Protein AF-A0A1F6QVV3-F1 (afdb_monomer)

Sequence (86 aa):
MNRPMIVFLNLLLIIIGFFIIYSTPWNALAIILGMFLISASIISFAVLIY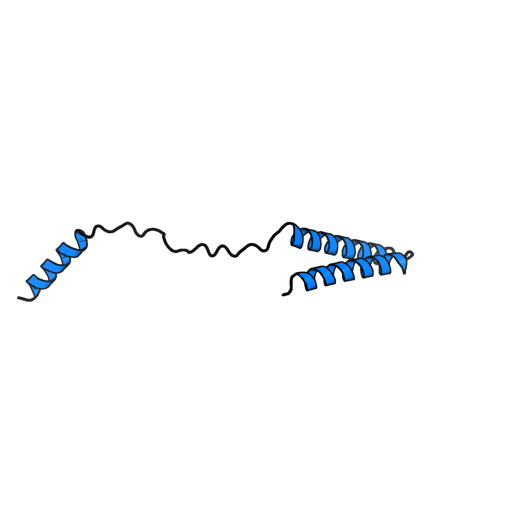FPPAQPRYVKLNVIESPKIPKKIAKKTRKRSKKRRR

Structure (mmCIF, N/CA/C/O backbone):
data_AF-A0A1F6QVV3-F1
#
_entry.id   AF-A0A1F6QVV3-F1
#
loop_
_atom_site.group_PDB
_atom_site.id
_atom_site.type_symbol
_atom_site.label_atom_id
_atom_site.label_alt_id
_atom_site.label_comp_id
_atom_site.label_asym_id
_atom_site.label_entity_id
_atom_site.label_seq_id
_atom_site.pdbx_PDB_ins_code
_atom_site.Cartn_x
_atom_site.Cartn_y
_atom_site.Cartn_z
_atom_site.occupancy
_atom_site.B_iso_or_equiv
_atom_site.auth_seq_id
_atom_site.auth_comp_id
_atom_site.auth_asym_id
_atom_site.auth_atom_id
_atom_site.pdbx_PDB_model_num
ATOM 1 N N . MET A 1 1 ? -10.863 13.229 11.676 1.00 59.12 1 MET A N 1
ATOM 2 C CA . MET A 1 1 ? -10.383 12.874 10.323 1.00 59.12 1 MET A CA 1
ATOM 3 C C . MET A 1 1 ? -11.376 11.927 9.685 1.00 59.12 1 MET A C 1
ATOM 5 O O . MET A 1 1 ? -11.719 10.918 10.294 1.00 59.12 1 MET A O 1
ATOM 9 N N . ASN A 1 2 ? -11.873 12.263 8.500 1.00 78.25 2 ASN A N 1
ATOM 10 C CA . ASN A 1 2 ? -12.830 11.434 7.783 1.00 78.25 2 ASN A CA 1
ATOM 11 C C . ASN A 1 2 ? -12.126 10.110 7.434 1.00 78.25 2 ASN A C 1
ATOM 13 O O . ASN A 1 2 ? -11.231 10.113 6.594 1.00 78.25 2 ASN A O 1
ATOM 17 N N . ARG A 1 3 ? -12.511 8.984 8.062 1.00 72.31 3 ARG A N 1
ATOM 18 C CA . ARG A 1 3 ? -12.034 7.630 7.696 1.00 72.31 3 ARG A CA 1
ATOM 19 C C . ARG A 1 3 ? -11.938 7.401 6.172 1.00 72.31 3 ARG A C 1
ATOM 21 O O . ARG A 1 3 ? -10.927 6.841 5.756 1.00 72.31 3 ARG A O 1
ATOM 28 N N . PRO A 1 4 ? -12.879 7.882 5.323 1.00 83.00 4 PRO A N 1
ATOM 29 C CA . PRO A 1 4 ? -12.741 7.747 3.869 1.00 83.00 4 PRO A CA 1
ATOM 30 C C . PRO A 1 4 ? -11.550 8.505 3.256 1.00 83.00 4 PRO A C 1
ATOM 32 O O . PRO A 1 4 ? -11.000 8.034 2.268 1.00 83.00 4 PRO A O 1
ATOM 35 N N . MET A 1 5 ? -11.096 9.626 3.833 1.00 88.94 5 MET A N 1
ATOM 36 C CA . MET A 1 5 ? -9.917 10.348 3.321 1.00 88.94 5 MET A CA 1
ATOM 37 C C . MET A 1 5 ? -8.628 9.537 3.508 1.00 88.94 5 MET A C 1
ATOM 39 O O . MET A 1 5 ? -7.760 9.571 2.644 1.00 88.94 5 MET A O 1
ATOM 43 N N . ILE A 1 6 ? -8.520 8.764 4.597 1.00 86.44 6 ILE A N 1
ATOM 44 C CA . ILE A 1 6 ? -7.379 7.865 4.831 1.00 86.44 6 ILE A CA 1
ATOM 45 C C . ILE A 1 6 ? -7.402 6.713 3.820 1.00 86.44 6 ILE A C 1
ATOM 47 O O . ILE A 1 6 ? -6.369 6.387 3.242 1.00 86.44 6 ILE A O 1
ATOM 51 N N . VAL A 1 7 ? -8.573 6.122 3.559 1.00 88.81 7 VAL A N 1
ATOM 52 C CA . VAL A 1 7 ? -8.721 5.059 2.547 1.00 88.81 7 VAL A CA 1
ATOM 53 C C . VAL A 1 7 ? -8.322 5.560 1.159 1.00 88.81 7 VAL A C 1
ATOM 55 O O . VAL A 1 7 ? -7.527 4.913 0.483 1.00 88.81 7 VAL A O 1
ATOM 58 N N . PHE A 1 8 ? -8.821 6.734 0.762 1.00 92.06 8 PHE A N 1
ATOM 59 C CA . PHE A 1 8 ? -8.493 7.343 -0.526 1.00 92.06 8 PHE A CA 1
ATOM 60 C C . PHE A 1 8 ? -6.989 7.605 -0.672 1.00 92.06 8 PHE A C 1
ATOM 62 O O . PHE A 1 8 ? -6.405 7.294 -1.707 1.00 92.06 8 PHE A O 1
ATOM 69 N N . LEU A 1 9 ? -6.344 8.111 0.385 1.00 93.38 9 LEU A N 1
ATOM 70 C CA . LEU A 1 9 ? -4.903 8.345 0.387 1.00 93.38 9 LEU A CA 1
ATOM 71 C C . LEU A 1 9 ? -4.103 7.044 0.214 1.00 93.38 9 LEU A C 1
ATOM 73 O O . LEU A 1 9 ? -3.165 7.015 -0.576 1.00 93.38 9 LEU A O 1
ATOM 77 N N . ASN A 1 10 ? -4.486 5.962 0.902 1.00 91.50 10 ASN A N 1
ATOM 78 C CA . ASN A 1 10 ? -3.823 4.662 0.735 1.00 91.50 10 ASN A CA 1
ATOM 79 C C . ASN A 1 10 ? -4.003 4.113 -0.688 1.00 91.50 10 ASN A C 1
ATOM 81 O O . ASN A 1 10 ? -3.056 3.580 -1.261 1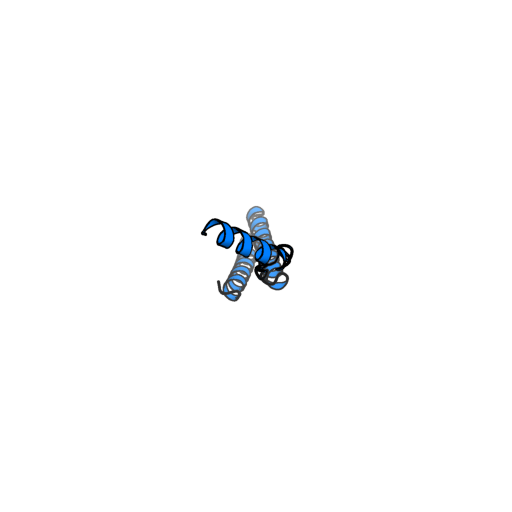.00 91.50 10 ASN A O 1
ATOM 85 N N . LEU A 1 11 ? -5.185 4.283 -1.289 1.00 93.81 11 LEU A N 1
ATOM 86 C CA . LEU A 1 11 ? -5.425 3.873 -2.673 1.00 93.81 11 LEU A CA 1
ATOM 87 C C . LEU A 1 11 ? -4.545 4.658 -3.658 1.00 93.81 11 LEU A C 1
ATOM 89 O O . LEU A 1 11 ? -3.952 4.069 -4.560 1.00 93.81 11 LEU A O 1
ATOM 93 N N . LEU A 1 12 ? -4.417 5.971 -3.453 1.00 95.69 12 LEU A N 1
ATOM 94 C CA . LEU A 1 12 ? -3.551 6.819 -4.269 1.00 95.69 12 LEU A CA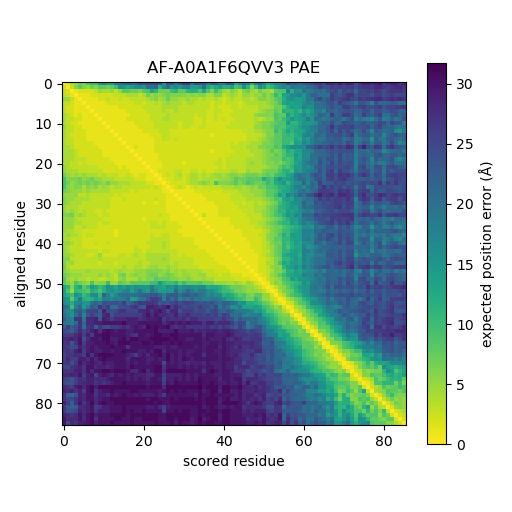 1
ATOM 95 C C . LEU A 1 12 ? -2.080 6.384 -4.173 1.00 95.69 12 LEU A C 1
ATOM 97 O O . LEU A 1 12 ? -1.402 6.291 -5.196 1.00 95.69 12 LEU A O 1
ATOM 101 N N . LEU A 1 13 ? -1.600 6.062 -2.968 1.00 94.88 13 LEU A N 1
ATOM 102 C CA . LEU A 1 13 ? -0.235 5.569 -2.755 1.00 94.88 13 LEU A CA 1
ATOM 103 C C . LEU A 1 13 ? 0.023 4.241 -3.478 1.00 94.88 13 LEU A C 1
ATOM 105 O O . LEU A 1 13 ? 1.089 4.071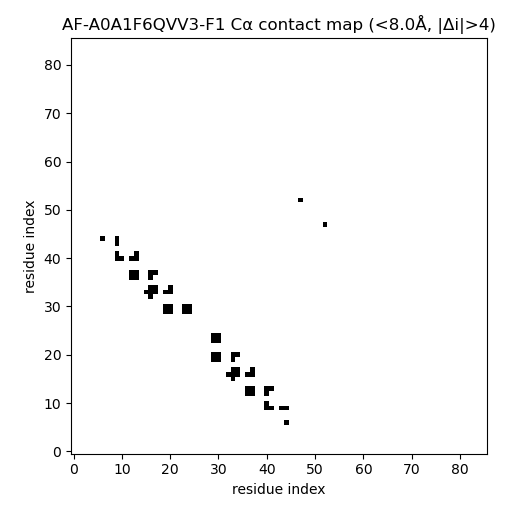 -4.067 1.00 94.88 13 LEU A O 1
ATOM 109 N N . ILE A 1 14 ? -0.953 3.331 -3.503 1.00 95.81 14 ILE A N 1
ATOM 110 C CA . ILE A 1 14 ? -0.839 2.067 -4.245 1.00 95.81 14 ILE A CA 1
ATOM 111 C C . ILE A 1 14 ? -0.664 2.341 -5.744 1.00 95.81 14 ILE A C 1
ATOM 113 O O . ILE A 1 14 ? 0.254 1.799 -6.358 1.00 95.81 14 ILE A O 1
ATOM 117 N N . ILE A 1 15 ? -1.492 3.216 -6.324 1.00 96.88 15 ILE A N 1
ATOM 118 C CA . ILE A 1 15 ? -1.419 3.566 -7.753 1.00 96.88 15 ILE A CA 1
ATOM 119 C C . ILE A 1 15 ? -0.057 4.184 -8.095 1.00 96.88 15 ILE A C 1
ATOM 121 O O . ILE A 1 15 ? 0.558 3.800 -9.089 1.00 96.88 15 ILE A O 1
ATOM 125 N N . ILE A 1 16 ? 0.446 5.094 -7.255 1.00 96.12 16 ILE A N 1
ATOM 126 C CA . ILE A 1 16 ? 1.770 5.710 -7.438 1.00 96.12 16 ILE A CA 1
ATOM 127 C C . ILE A 1 16 ? 2.878 4.653 -7.360 1.00 96.12 16 ILE A C 1
ATOM 129 O O . ILE A 1 16 ? 3.774 4.647 -8.203 1.00 96.12 16 ILE A O 1
ATOM 133 N N . GLY A 1 17 ? 2.810 3.733 -6.394 1.00 94.38 17 GLY A N 1
ATOM 134 C CA . GLY A 1 17 ? 3.774 2.639 -6.272 1.00 94.38 17 GLY A CA 1
ATOM 135 C C . GLY A 1 17 ? 3.824 1.767 -7.530 1.00 94.38 17 GLY A C 1
ATOM 136 O O . GLY A 1 17 ? 4.910 1.498 -8.044 1.00 94.38 17 GLY A O 1
ATOM 137 N N . PHE A 1 18 ? 2.661 1.401 -8.083 1.00 95.88 18 PHE A N 1
ATOM 138 C CA . PHE A 1 18 ? 2.582 0.670 -9.353 1.00 95.88 18 PHE A CA 1
ATOM 139 C C . PHE A 1 18 ? 3.147 1.481 -10.522 1.00 95.88 18 PHE A C 1
ATOM 141 O O . PHE A 1 18 ? 3.895 0.940 -11.338 1.00 95.88 18 PHE A O 1
ATOM 148 N N . PHE A 1 19 ? 2.839 2.777 -10.584 1.00 96.62 19 PHE A N 1
ATOM 149 C CA . PHE A 1 19 ? 3.345 3.664 -11.627 1.00 96.62 19 PHE A CA 1
ATOM 150 C C . PHE A 1 19 ? 4.877 3.758 -11.616 1.00 96.62 19 PHE A C 1
ATOM 152 O O . PHE A 1 19 ? 5.491 3.705 -12.681 1.00 96.62 19 PHE A O 1
ATOM 159 N N . ILE A 1 20 ? 5.507 3.837 -10.439 1.00 94.62 20 ILE A N 1
ATOM 160 C CA . ILE A 1 20 ? 6.974 3.867 -10.299 1.00 94.62 20 ILE A CA 1
ATOM 161 C C . ILE A 1 20 ? 7.597 2.571 -10.831 1.00 94.62 20 ILE A C 1
ATOM 163 O O . ILE A 1 20 ? 8.521 2.630 -11.646 1.00 94.62 20 ILE A O 1
ATOM 167 N N . ILE A 1 21 ? 7.069 1.413 -10.414 1.00 96.69 21 ILE A N 1
ATOM 168 C CA . ILE A 1 21 ? 7.564 0.092 -10.841 1.00 96.69 21 ILE A CA 1
ATOM 169 C C . ILE A 1 21 ? 7.465 -0.049 -12.363 1.00 96.69 21 ILE A C 1
ATOM 171 O O . ILE A 1 21 ? 8.415 -0.493 -13.005 1.00 96.69 21 ILE A O 1
ATOM 175 N N . TYR A 1 22 ? 6.334 0.357 -12.943 1.00 96.94 22 TYR A N 1
ATOM 176 C CA . TYR A 1 22 ? 6.093 0.228 -14.378 1.00 96.94 22 TYR A CA 1
ATOM 177 C C . TYR A 1 22 ? 6.894 1.234 -15.216 1.00 96.94 22 TYR A C 1
ATOM 179 O O . TYR A 1 22 ? 7.337 0.907 -16.313 1.00 96.94 22 TYR A O 1
ATOM 187 N N . SER A 1 23 ? 7.105 2.451 -14.705 1.00 96.00 23 SER A N 1
ATOM 188 C CA . SER A 1 23 ? 7.799 3.519 -15.440 1.00 96.00 23 SER A CA 1
ATOM 189 C C . SER A 1 23 ? 9.321 3.407 -15.378 1.00 96.00 23 SER A C 1
ATOM 191 O O . SER A 1 23 ? 10.006 3.945 -16.243 1.00 96.00 23 SER A O 1
ATOM 193 N N . THR A 1 24 ? 9.867 2.740 -14.356 1.00 94.81 24 THR A N 1
ATOM 194 C CA . THR A 1 24 ? 11.323 2.634 -14.144 1.00 94.81 24 THR A CA 1
ATOM 195 C C . THR A 1 24 ? 11.806 1.192 -13.917 1.00 94.81 24 THR A C 1
ATOM 197 O O . THR A 1 24 ? 12.540 0.931 -12.962 1.00 94.81 24 THR A O 1
ATOM 200 N N . PRO A 1 25 ? 11.464 0.233 -14.801 1.00 90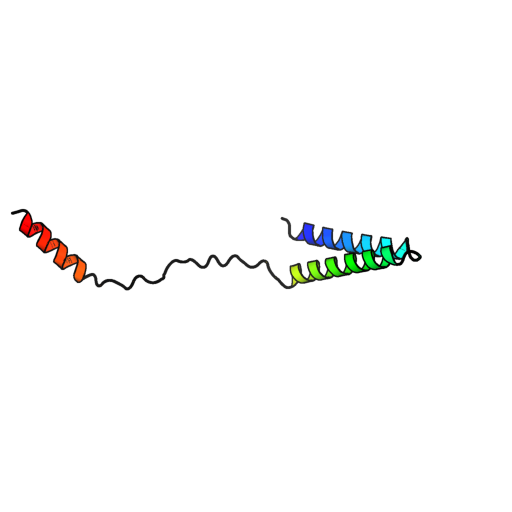.62 25 PRO A N 1
ATOM 201 C CA . PRO A 1 25 ? 11.760 -1.189 -14.599 1.00 90.62 25 PRO A CA 1
ATOM 202 C C . PRO A 1 25 ? 13.263 -1.518 -14.618 1.00 90.62 25 PRO A C 1
ATOM 204 O O . PRO A 1 25 ? 13.680 -2.571 -14.146 1.00 90.62 25 PRO A O 1
ATOM 207 N N . TRP A 1 26 ? 14.100 -0.625 -15.148 1.00 94.06 26 TRP A N 1
ATOM 208 C CA . TRP A 1 26 ? 15.558 -0.775 -15.138 1.00 94.06 26 TRP A CA 1
ATOM 209 C C . TRP A 1 26 ? 16.208 -0.334 -13.817 1.00 94.06 26 TRP A C 1
ATOM 211 O O . TRP A 1 26 ? 17.390 -0.599 -13.605 1.00 94.06 26 TRP A O 1
ATOM 221 N N . ASN A 1 27 ? 15.476 0.343 -12.924 1.00 95.94 27 ASN A N 1
ATOM 222 C CA . ASN A 1 27 ? 16.007 0.825 -11.652 1.00 95.94 27 ASN A CA 1
ATOM 223 C C . ASN A 1 27 ? 15.510 -0.044 -10.488 1.00 95.94 27 ASN A C 1
ATOM 225 O O . ASN A 1 27 ? 14.431 0.177 -9.937 1.00 95.94 27 ASN A O 1
ATOM 229 N N . ALA A 1 28 ? 16.343 -0.998 -10.067 1.00 94.94 28 ALA A N 1
ATOM 230 C CA . ALA A 1 28 ? 16.030 -1.902 -8.961 1.00 94.94 28 ALA A CA 1
ATOM 231 C C . ALA A 1 28 ? 15.670 -1.164 -7.657 1.00 94.94 28 ALA A C 1
ATOM 233 O O . ALA A 1 28 ? 14.769 -1.595 -6.940 1.00 94.94 28 ALA A O 1
ATOM 234 N N . LEU A 1 29 ? 16.314 -0.026 -7.365 1.00 96.25 29 LEU A N 1
ATOM 235 C CA . LEU A 1 29 ? 16.017 0.764 -6.167 1.00 96.25 29 LEU A CA 1
ATOM 236 C C . LEU A 1 29 ? 14.605 1.362 -6.226 1.00 96.25 29 LEU A C 1
ATOM 238 O O . LEU A 1 29 ? 13.879 1.330 -5.233 1.00 96.25 29 LEU A O 1
ATOM 242 N N . ALA A 1 30 ? 14.201 1.865 -7.395 1.00 92.81 30 ALA A N 1
ATOM 243 C CA . ALA A 1 30 ? 12.859 2.403 -7.606 1.00 92.81 30 ALA A CA 1
ATOM 244 C C . ALA A 1 30 ? 11.787 1.309 -7.490 1.00 92.81 30 ALA A C 1
ATOM 246 O O . ALA A 1 30 ? 10.739 1.541 -6.887 1.00 92.81 30 ALA A O 1
ATOM 247 N N . ILE A 1 31 ? 12.073 0.100 -7.985 1.00 95.81 31 ILE A N 1
ATOM 248 C CA . ILE A 1 31 ? 11.175 -1.054 -7.844 1.00 95.81 31 ILE A CA 1
ATOM 249 C C . ILE A 1 31 ? 10.996 -1.432 -6.371 1.00 95.81 31 ILE A C 1
ATOM 251 O O . ILE A 1 31 ? 9.862 -1.584 -5.917 1.00 95.81 31 ILE A O 1
ATOM 255 N N . ILE A 1 32 ? 12.092 -1.550 -5.613 1.00 96.12 32 ILE A N 1
ATOM 256 C CA . ILE A 1 32 ? 12.042 -1.873 -4.178 1.00 96.12 32 ILE A CA 1
ATOM 257 C C . ILE A 1 32 ? 11.233 -0.814 -3.425 1.00 96.12 32 ILE A C 1
ATOM 259 O O . ILE A 1 32 ? 10.358 -1.159 -2.629 1.00 96.12 32 ILE A O 1
ATOM 263 N N . LEU A 1 33 ? 11.478 0.469 -3.711 1.00 94.81 33 LEU A N 1
ATOM 264 C CA . LEU A 1 33 ? 10.741 1.570 -3.099 1.00 94.81 33 LEU A CA 1
ATOM 265 C C . LEU A 1 33 ? 9.245 1.507 -3.438 1.00 94.81 33 LEU A C 1
ATOM 267 O O . LEU A 1 33 ? 8.413 1.657 -2.546 1.00 94.81 33 LEU A O 1
ATOM 271 N N . GLY A 1 34 ? 8.897 1.234 -4.698 1.00 94.44 34 GLY A N 1
ATOM 272 C CA . GLY A 1 34 ? 7.511 1.072 -5.135 1.00 94.44 34 GLY A CA 1
ATOM 273 C C . GLY A 1 34 ? 6.813 -0.104 -4.449 1.00 94.44 34 GLY A C 1
ATOM 274 O O . GLY A 1 34 ? 5.703 0.053 -3.939 1.00 94.44 34 GLY A O 1
ATOM 275 N N . MET A 1 35 ? 7.479 -1.260 -4.352 1.00 95.44 35 MET A N 1
ATOM 276 C CA . MET A 1 35 ? 6.947 -2.435 -3.650 1.00 95.44 35 MET A CA 1
ATOM 277 C C . MET A 1 35 ? 6.739 -2.162 -2.157 1.00 95.44 35 MET A C 1
ATOM 279 O O . MET A 1 35 ? 5.715 -2.558 -1.597 1.00 95.44 35 MET A O 1
ATOM 283 N N . PHE A 1 36 ? 7.678 -1.459 -1.517 1.00 96.12 36 PHE A N 1
ATOM 284 C CA . PHE A 1 36 ? 7.561 -1.049 -0.118 1.00 96.12 36 PHE A CA 1
ATOM 285 C C . PHE A 1 36 ? 6.386 -0.086 0.102 1.00 96.12 36 PHE A C 1
ATOM 287 O O . PHE A 1 36 ? 5.634 -0.225 1.065 1.00 96.12 36 PHE A O 1
ATOM 294 N N . LEU A 1 37 ? 6.179 0.860 -0.818 1.00 95.50 37 LEU A N 1
ATOM 295 C CA . LEU A 1 37 ? 5.054 1.793 -0.762 1.00 95.50 37 LEU A CA 1
ATOM 296 C C . LEU A 1 37 ? 3.706 1.059 -0.834 1.00 95.50 37 LEU A C 1
ATOM 298 O O . LEU A 1 37 ? 2.786 1.346 -0.061 1.00 95.50 37 LEU A O 1
ATOM 302 N N . ILE A 1 38 ? 3.601 0.087 -1.747 1.00 96.75 38 ILE A N 1
ATOM 303 C CA . ILE A 1 38 ? 2.398 -0.733 -1.929 1.00 96.75 38 ILE A CA 1
ATOM 304 C C . ILE A 1 38 ? 2.141 -1.578 -0.678 1.00 96.75 38 ILE A C 1
ATOM 306 O O . ILE A 1 38 ? 1.022 -1.577 -0.163 1.00 96.75 38 ILE A O 1
ATOM 310 N N . SER A 1 39 ? 3.160 -2.264 -0.152 1.00 97.00 39 SER A N 1
ATOM 311 C CA . SER A 1 39 ? 2.996 -3.139 1.014 1.00 97.00 39 SER A CA 1
ATOM 312 C C . SER A 1 39 ? 2.591 -2.360 2.270 1.00 97.00 39 SER A C 1
ATOM 314 O O . SER A 1 39 ? 1.639 -2.755 2.946 1.00 97.00 39 SER A O 1
ATOM 316 N N . ALA A 1 40 ? 3.218 -1.210 2.538 1.00 94.38 40 ALA A N 1
ATOM 317 C CA . ALA A 1 40 ? 2.847 -0.336 3.650 1.00 94.38 40 ALA A CA 1
ATOM 318 C C . ALA A 1 40 ? 1.391 0.155 3.541 1.00 94.38 40 ALA A C 1
ATOM 320 O O . ALA A 1 40 ? 0.655 0.157 4.532 1.00 94.38 40 ALA A O 1
ATOM 321 N N . SER A 1 41 ? 0.953 0.510 2.330 1.00 95.19 41 SER A N 1
ATOM 322 C CA . SER A 1 41 ? -0.416 0.975 2.071 1.00 95.19 41 SER A CA 1
ATOM 323 C C . SER A 1 41 ? -1.454 -0.134 2.277 1.00 95.19 41 SER A C 1
ATOM 325 O O . SER A 1 41 ? -2.512 0.107 2.862 1.00 95.19 41 SER A O 1
ATOM 327 N N . ILE A 1 42 ? -1.146 -1.368 1.863 1.00 94.25 42 ILE A N 1
ATOM 328 C CA . ILE A 1 42 ? -2.014 -2.535 2.089 1.00 94.25 42 ILE A CA 1
ATOM 329 C C . ILE A 1 42 ? -2.125 -2.846 3.584 1.00 94.25 42 ILE A C 1
ATOM 331 O O . ILE A 1 42 ? -3.231 -3.065 4.078 1.00 94.25 42 ILE A O 1
ATOM 335 N N . ILE A 1 43 ? -1.008 -2.830 4.318 1.00 94.75 43 ILE A N 1
ATOM 336 C CA . ILE A 1 43 ? -1.006 -3.058 5.772 1.00 94.75 43 ILE A CA 1
ATOM 337 C C . ILE A 1 43 ? -1.852 -1.993 6.474 1.00 94.75 43 ILE A C 1
ATOM 339 O O . ILE A 1 43 ? -2.707 -2.323 7.291 1.00 94.75 43 ILE A O 1
ATOM 343 N N . SER A 1 44 ? -1.664 -0.723 6.121 1.00 91.25 44 SER A N 1
ATOM 344 C CA . SER A 1 44 ? -2.448 0.400 6.642 1.00 91.25 44 SER A CA 1
ATOM 345 C C . SER A 1 44 ? -3.952 0.231 6.375 1.00 91.25 44 SER A C 1
ATOM 347 O O . SER A 1 44 ? -4.772 0.379 7.286 1.00 91.25 44 SER A O 1
ATOM 349 N N . PHE A 1 45 ? -4.327 -0.166 5.156 1.00 89.81 45 PHE A N 1
ATOM 350 C CA . PHE A 1 45 ? -5.717 -0.452 4.800 1.00 89.81 45 PHE A CA 1
ATOM 351 C C . PHE A 1 45 ? -6.296 -1.627 5.599 1.00 89.81 45 PHE A C 1
ATOM 353 O O . PHE A 1 45 ? -7.403 -1.526 6.132 1.00 89.81 45 PHE A O 1
ATOM 360 N N . ALA A 1 46 ? -5.532 -2.712 5.750 1.00 89.88 46 A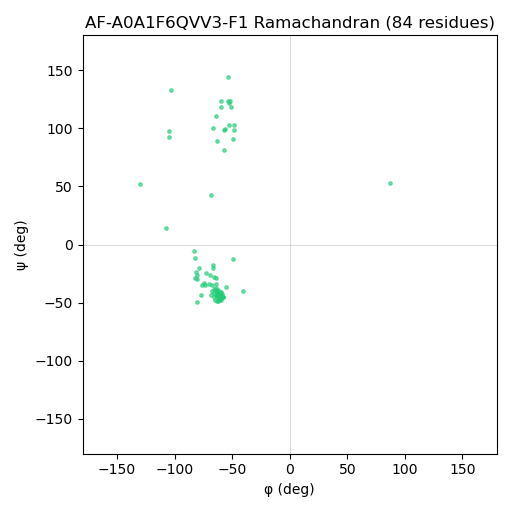LA A N 1
ATOM 361 C CA . ALA A 1 46 ? -5.918 -3.852 6.572 1.00 89.88 46 ALA A CA 1
ATOM 362 C C . ALA A 1 46 ? -6.129 -3.428 8.032 1.00 89.88 46 ALA A C 1
ATOM 364 O O . ALA A 1 46 ? -7.155 -3.760 8.624 1.00 89.88 46 ALA A O 1
ATOM 365 N N . VAL A 1 47 ? -5.222 -2.631 8.602 1.00 89.94 47 VAL A N 1
ATOM 366 C CA . VAL A 1 47 ? -5.360 -2.136 9.977 1.00 89.94 47 VAL A CA 1
ATOM 367 C C . VAL A 1 47 ? -6.648 -1.329 10.145 1.00 89.94 47 VAL A C 1
ATOM 369 O O . VAL A 1 47 ? -7.369 -1.527 11.118 1.00 89.94 47 VAL A O 1
ATOM 372 N N . LEU A 1 48 ? -6.986 -0.475 9.178 1.00 85.62 48 LEU A N 1
ATOM 373 C CA . LEU A 1 48 ? -8.203 0.336 9.224 1.00 85.62 48 LEU A CA 1
ATOM 374 C C . LEU A 1 48 ? -9.496 -0.505 9.199 1.00 85.62 48 LEU A C 1
ATOM 376 O O . LEU A 1 48 ? -10.496 -0.101 9.795 1.00 85.62 48 LEU A O 1
ATOM 380 N N . ILE A 1 49 ? -9.488 -1.642 8.495 1.00 84.75 49 ILE A N 1
ATOM 381 C CA . ILE A 1 49 ? -10.640 -2.552 8.396 1.00 84.75 49 ILE A CA 1
ATOM 382 C C . ILE A 1 49 ? -10.741 -3.448 9.631 1.00 84.75 49 ILE A C 1
ATOM 384 O O . ILE A 1 49 ? -11.819 -3.571 10.213 1.00 84.75 49 ILE A O 1
ATOM 388 N N . TYR A 1 50 ? -9.635 -4.085 10.021 1.00 86.44 50 TYR A N 1
ATOM 389 C CA . TYR A 1 50 ? -9.624 -5.116 11.061 1.00 86.44 50 TYR A CA 1
ATOM 390 C C . TYR A 1 50 ? -9.589 -4.547 12.480 1.00 86.44 50 TYR A C 1
ATOM 392 O O . TYR A 1 50 ? -10.118 -5.175 13.396 1.00 86.44 50 TYR A O 1
ATOM 400 N N . PHE A 1 51 ? -9.005 -3.365 12.677 1.00 75.12 51 PHE A N 1
ATOM 401 C CA . PHE A 1 51 ? -8.987 -2.690 13.969 1.00 75.12 51 PHE A CA 1
ATOM 402 C C . PHE A 1 51 ? -9.998 -1.540 13.930 1.00 75.12 51 PHE A C 1
ATOM 404 O O . PHE A 1 51 ? -9.649 -0.424 13.530 1.00 75.12 51 PHE A O 1
ATOM 411 N N . PRO A 1 52 ? -11.264 -1.758 14.351 1.00 68.94 52 PRO A N 1
ATOM 412 C CA . PRO A 1 52 ? -12.143 -0.632 14.631 1.00 68.94 52 PRO A CA 1
ATOM 413 C C . PRO A 1 52 ? -11.423 0.283 15.626 1.00 68.94 52 PRO A C 1
ATOM 415 O O . PRO A 1 52 ? -10.690 -0.227 16.482 1.00 68.94 52 PRO A O 1
ATOM 418 N N . PRO A 1 53 ? -11.589 1.619 15.524 1.00 65.44 53 PRO A N 1
ATOM 419 C CA . PRO A 1 53 ? -10.879 2.528 16.406 1.00 65.44 53 PRO A CA 1
ATOM 420 C C . PRO A 1 53 ? -11.154 2.066 17.817 1.00 65.44 53 PRO A C 1
ATOM 422 O O . PRO A 1 53 ? -12.327 1.928 18.180 1.00 65.44 53 PRO A O 1
ATOM 425 N N . ALA A 1 54 ? -10.075 1.761 18.545 1.00 66.25 54 ALA A N 1
ATOM 426 C CA . ALA A 1 54 ? -10.138 1.409 19.943 1.00 66.25 54 ALA A CA 1
ATOM 427 C C . ALA A 1 54 ? -11.005 2.486 20.570 1.00 66.25 54 ALA A C 1
ATOM 429 O O . ALA A 1 54 ? -10.582 3.640 20.674 1.00 66.25 54 ALA A O 1
ATOM 430 N N . GLN A 1 55 ? -12.268 2.148 20.856 1.00 62.47 55 GLN A N 1
ATOM 431 C CA . GLN A 1 55 ? -13.111 3.057 21.595 1.00 62.47 55 GLN A CA 1
ATOM 432 C C . GLN A 1 55 ? -12.270 3.334 22.825 1.00 62.47 55 GLN A C 1
ATOM 434 O O . GLN A 1 55 ? -11.835 2.356 23.450 1.00 62.47 55 GLN A O 1
ATOM 439 N N . PRO A 1 56 ? -11.942 4.599 23.131 1.00 58.69 56 PRO A N 1
ATOM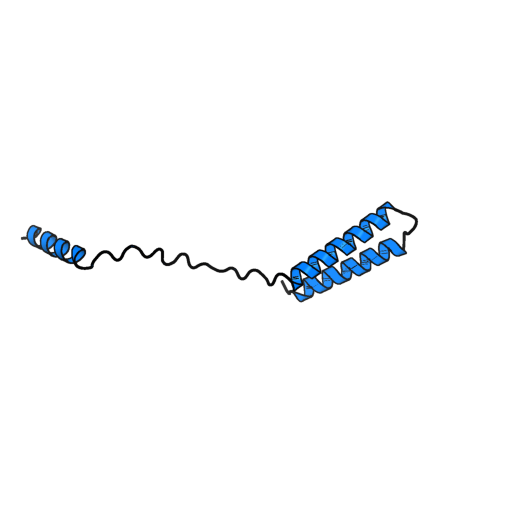 440 C CA . PRO A 1 56 ? -11.377 4.888 24.421 1.00 58.69 56 PRO A CA 1
ATOM 441 C C . PRO A 1 56 ? -12.432 4.365 25.385 1.00 58.69 56 PRO A C 1
ATOM 443 O O . PRO A 1 56 ? -13.471 4.989 25.598 1.00 58.69 56 PRO A O 1
ATOM 446 N N . ARG A 1 57 ? -12.226 3.147 25.905 1.00 60.94 57 ARG A N 1
ATOM 447 C CA . ARG A 1 57 ? -12.870 2.702 27.119 1.00 60.94 57 ARG A CA 1
ATOM 448 C C . ARG A 1 57 ? -12.280 3.680 28.103 1.00 60.94 57 ARG A C 1
ATOM 450 O O . ARG A 1 57 ? -11.210 3.451 28.657 1.00 60.94 57 ARG A O 1
ATOM 457 N N . TYR A 1 58 ? -12.960 4.812 28.251 1.00 54.50 58 TYR A N 1
ATOM 458 C CA . TYR A 1 58 ? -12.962 5.582 29.464 1.00 54.50 58 TYR A CA 1
ATOM 459 C C . TYR A 1 58 ? -13.445 4.578 30.501 1.00 54.50 58 TYR A C 1
ATOM 461 O O . TYR A 1 58 ? -14.637 4.460 30.786 1.00 54.50 58 TYR A O 1
ATOM 469 N N . VAL A 1 59 ? -12.518 3.745 30.975 1.00 55.88 59 VAL A N 1
ATOM 470 C CA . VAL A 1 59 ? -12.659 3.044 32.227 1.00 55.88 59 VAL A CA 1
ATOM 471 C C . VAL A 1 59 ? -12.876 4.198 33.176 1.00 55.88 59 VAL A C 1
ATOM 473 O O . VAL A 1 59 ? -11.951 4.946 33.488 1.00 55.88 59 VAL A O 1
ATOM 476 N N . LYS A 1 60 ? -14.145 4.439 33.515 1.00 53.16 60 LYS A N 1
ATOM 477 C CA . LYS A 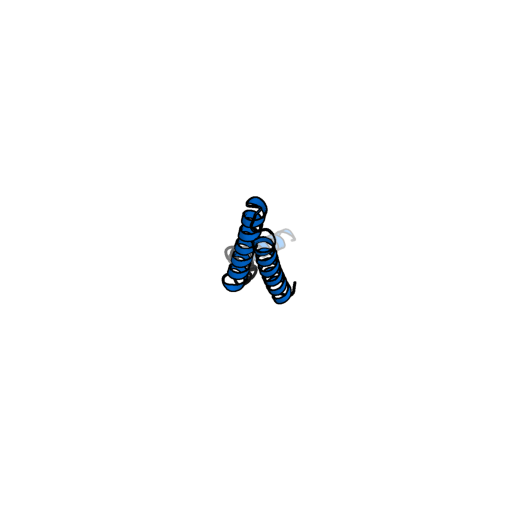1 6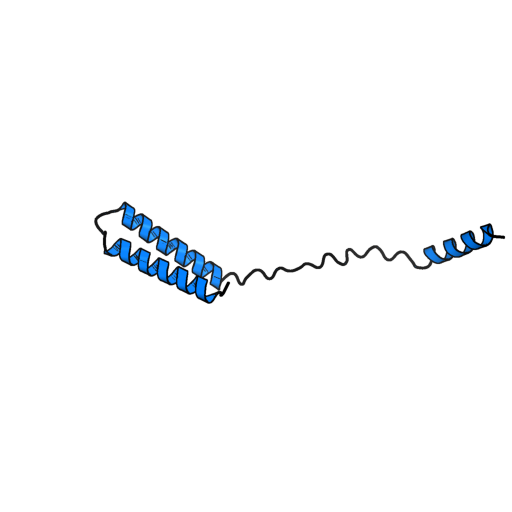0 ? -14.485 5.255 34.659 1.00 53.16 60 LYS A CA 1
ATOM 478 C C . LYS A 1 60 ? -13.698 4.617 35.790 1.00 53.16 60 LYS A C 1
ATOM 480 O O . LYS A 1 60 ? -14.097 3.583 36.310 1.00 53.16 60 LYS A O 1
ATOM 485 N N . LEU A 1 61 ? -12.595 5.248 36.165 1.00 58.88 61 LEU A N 1
ATOM 486 C CA . LEU A 1 61 ? -11.911 5.075 37.439 1.00 58.88 61 LEU A CA 1
ATOM 487 C C . LEU A 1 61 ? -12.805 5.651 38.556 1.00 58.88 61 LEU A C 1
ATOM 489 O O . LEU A 1 61 ? -12.359 6.353 39.449 1.00 58.88 61 LEU A O 1
ATOM 493 N N . ASN A 1 62 ? -14.107 5.381 38.485 1.00 59.47 62 ASN A N 1
ATOM 494 C CA . ASN A 1 62 ? -15.021 5.522 39.591 1.00 59.47 62 ASN A CA 1
ATOM 495 C C . ASN A 1 62 ? -15.255 4.105 40.079 1.00 59.47 62 ASN A C 1
ATOM 497 O O . ASN A 1 62 ? -15.605 3.234 39.289 1.00 59.47 62 ASN A O 1
ATOM 501 N N . VAL A 1 63 ? -15.167 3.923 41.390 1.00 53.34 63 VAL A N 1
ATOM 502 C CA . VAL A 1 63 ? -15.490 2.677 42.086 1.00 53.34 63 VAL A CA 1
ATOM 503 C C . VAL A 1 63 ? -14.320 1.681 42.166 1.00 53.34 63 VAL A C 1
ATOM 505 O O . VAL A 1 63 ? -14.476 0.485 41.967 1.00 53.34 63 VAL A O 1
ATOM 508 N N . ILE A 1 64 ? -13.164 2.145 42.660 1.00 52.09 64 ILE A N 1
ATOM 509 C CA . ILE A 1 64 ? -12.709 1.493 43.895 1.00 52.09 64 ILE A CA 1
ATOM 510 C C . ILE A 1 64 ? -13.758 1.918 44.913 1.00 52.09 64 ILE A C 1
ATOM 512 O O . ILE A 1 64 ? -13.816 3.079 45.323 1.00 52.09 64 ILE A O 1
ATOM 516 N N . GLU A 1 65 ? -14.689 1.008 45.176 1.00 55.69 65 GLU A N 1
ATOM 517 C CA . GLU A 1 65 ? -15.608 1.073 46.296 1.00 55.69 65 GLU A CA 1
ATOM 518 C C . GLU A 1 65 ? -14.758 1.367 47.531 1.00 55.69 65 GLU A C 1
ATOM 520 O O . GLU A 1 65 ? -14.095 0.497 48.091 1.00 55.69 65 GLU A O 1
ATOM 525 N N . SER A 1 66 ? -14.715 2.642 47.916 1.00 53.25 66 SER A N 1
ATOM 526 C CA . SER A 1 66 ? -14.283 3.029 49.244 1.00 53.25 66 SER A CA 1
ATOM 527 C C . SER A 1 66 ? -15.114 2.157 50.187 1.00 53.25 66 SER A C 1
ATOM 529 O O . SER A 1 66 ? -16.349 2.206 50.089 1.00 53.25 66 SER A O 1
ATOM 531 N N . PRO A 1 67 ? -14.488 1.283 51.001 1.00 56.59 67 PRO A N 1
ATOM 532 C CA . PRO A 1 67 ? -15.215 0.317 51.804 1.00 56.59 67 PRO A CA 1
ATOM 533 C C . PRO A 1 67 ? -16.262 1.089 52.583 1.00 56.59 67 PRO A C 1
ATOM 535 O O . PRO A 1 67 ? -15.937 2.070 53.249 1.00 56.59 67 PRO A O 1
ATOM 538 N N . LYS A 1 68 ? -17.529 0.699 52.415 1.00 55.88 68 LYS A N 1
ATOM 539 C CA . LYS A 1 68 ? -18.708 1.305 53.037 1.00 55.88 68 LYS A CA 1
ATOM 540 C C . LYS A 1 68 ? -18.443 1.446 54.539 1.00 55.88 68 LYS A C 1
ATOM 542 O O . LYS A 1 68 ? -18.717 0.532 55.313 1.00 55.88 68 LYS A O 1
ATOM 547 N N . ILE A 1 69 ? -17.897 2.589 54.957 1.00 58.09 69 ILE A N 1
ATOM 548 C CA . ILE A 1 69 ? -17.667 2.895 56.365 1.00 58.09 69 ILE A CA 1
ATOM 549 C C . ILE A 1 69 ? -19.055 2.851 57.001 1.00 58.09 69 ILE A C 1
ATOM 551 O O . ILE A 1 69 ? -19.949 3.596 56.575 1.00 58.09 69 ILE A O 1
ATOM 555 N N . PRO A 1 70 ? -19.303 1.957 57.972 1.00 56.78 70 PRO A N 1
ATOM 556 C CA . PRO A 1 70 ? -20.637 1.785 58.504 1.00 56.78 70 PRO A CA 1
ATOM 557 C C . PRO A 1 70 ? -21.103 3.118 59.092 1.00 56.78 70 PRO A C 1
ATOM 559 O O . PRO A 1 70 ? -20.481 3.667 60.004 1.00 56.78 70 PRO A O 1
ATOM 562 N N . LYS A 1 71 ? -22.253 3.620 58.609 1.00 55.47 71 LYS A N 1
ATOM 563 C CA . LYS A 1 71 ? -22.953 4.833 59.096 1.00 55.47 71 LYS A CA 1
ATOM 564 C C . LYS A 1 71 ? -23.134 4.874 60.629 1.00 55.47 71 LYS A C 1
ATOM 566 O O . LYS A 1 71 ? -23.476 5.917 61.186 1.00 55.47 71 LYS A O 1
ATOM 571 N N . LYS A 1 72 ? -22.903 3.754 61.325 1.00 54.28 72 LYS A N 1
ATOM 572 C CA . LYS A 1 72 ? -22.879 3.641 62.789 1.00 54.28 72 LYS A CA 1
ATOM 573 C C . LYS A 1 72 ? -21.678 4.354 63.442 1.00 54.28 72 LYS A C 1
ATOM 575 O O . LYS A 1 72 ? -21.827 4.811 64.573 1.00 54.28 72 LYS A O 1
ATOM 580 N N . ILE A 1 73 ? -20.542 4.526 62.755 1.00 54.69 73 ILE A N 1
ATOM 581 C CA . ILE A 1 73 ? -19.340 5.168 63.328 1.00 54.69 73 ILE A CA 1
ATOM 582 C C . ILE A 1 73 ? -19.494 6.701 63.370 1.00 54.69 73 ILE A C 1
ATOM 584 O O . ILE A 1 73 ? -19.267 7.318 64.411 1.00 54.69 73 ILE A O 1
ATOM 588 N N . ALA A 1 74 ? -20.011 7.320 62.302 1.00 54.78 74 ALA A N 1
ATOM 589 C CA . ALA A 1 74 ? -20.183 8.778 62.210 1.00 54.78 74 ALA A CA 1
ATOM 590 C C . ALA A 1 74 ? -21.220 9.371 63.196 1.00 54.78 74 ALA A C 1
ATOM 592 O O . ALA A 1 74 ? -21.191 10.563 63.506 1.00 54.78 74 ALA A O 1
ATOM 593 N N . LYS A 1 75 ? -22.150 8.562 63.730 1.00 53.09 75 LYS A N 1
ATOM 594 C CA . LYS A 1 75 ? -23.144 9.039 64.714 1.00 53.09 75 LYS A CA 1
ATOM 595 C C . LYS A 1 75 ? -22.600 9.127 66.145 1.00 53.09 75 LYS A C 1
ATOM 597 O O . LYS A 1 75 ? -23.098 9.953 66.914 1.00 53.09 75 LYS A O 1
ATOM 602 N N . LYS A 1 76 ? -21.585 8.335 66.521 1.00 53.66 76 LYS A N 1
ATOM 603 C CA . LYS A 1 76 ? -20.993 8.398 67.875 1.00 53.66 76 LYS A CA 1
ATOM 604 C C . LYS A 1 76 ? -20.105 9.637 68.060 1.00 53.66 76 LYS A C 1
ATOM 606 O O . LYS A 1 76 ? -20.131 10.239 69.133 1.00 53.66 76 LYS A O 1
ATOM 611 N N . THR A 1 77 ? -19.419 10.098 67.015 1.00 58.44 77 THR A N 1
ATOM 612 C CA . THR A 1 77 ? -18.601 11.327 67.054 1.00 58.44 77 THR A CA 1
ATOM 613 C C . THR A 1 77 ? -19.440 12.608 67.158 1.00 58.44 77 THR A C 1
ATOM 615 O O . THR A 1 77 ? -19.062 13.521 67.897 1.00 58.44 77 THR A O 1
ATOM 618 N N . ARG A 1 78 ? -20.641 12.663 66.553 1.00 48.81 78 ARG A N 1
ATOM 619 C CA . ARG A 1 78 ? -21.541 13.838 66.650 1.00 48.81 78 ARG A CA 1
ATOM 620 C C . ARG A 1 78 ? -22.084 14.087 68.067 1.00 48.81 78 ARG A C 1
ATOM 622 O O . ARG A 1 78 ? -22.358 15.233 68.420 1.00 48.81 78 ARG A O 1
ATOM 629 N N . LYS A 1 79 ? -22.215 13.050 68.905 1.00 50.84 79 LYS A N 1
ATOM 630 C CA . LYS A 1 79 ? -22.685 13.212 70.297 1.00 50.84 79 LYS A CA 1
ATOM 631 C C . LYS A 1 79 ? -21.589 13.688 71.256 1.00 50.84 79 LYS A C 1
ATOM 633 O O . LYS A 1 79 ? -21.899 14.411 72.199 1.00 50.84 79 LYS A O 1
ATOM 638 N N . ARG A 1 80 ? -20.317 13.351 71.010 1.00 47.12 80 ARG A N 1
ATOM 639 C CA . ARG A 1 80 ? -19.205 13.769 71.886 1.00 47.12 80 ARG A CA 1
ATOM 640 C C . ARG A 1 80 ? -18.830 15.243 71.692 1.00 47.12 80 ARG A C 1
ATOM 642 O O . ARG A 1 80 ? -18.564 15.928 72.671 1.00 47.12 80 ARG A O 1
ATOM 649 N N . SER A 1 81 ? -18.918 15.756 70.461 1.00 50.62 81 SER A N 1
ATOM 650 C CA . SER A 1 81 ? -18.681 17.180 70.161 1.00 50.62 81 SER A CA 1
ATOM 651 C C . SER A 1 81 ? -19.709 18.113 70.828 1.00 50.62 81 SER A C 1
ATOM 653 O O . SER A 1 81 ? -19.332 19.153 71.358 1.00 50.62 81 SER A O 1
ATOM 655 N N . LYS A 1 82 ? -20.990 17.716 70.916 1.00 51.31 82 LYS A N 1
ATOM 656 C CA . LYS A 1 82 ? -22.022 18.521 71.600 1.00 51.31 82 LYS A CA 1
ATOM 657 C C . LYS A 1 82 ? -21.912 18.531 73.129 1.00 51.31 82 LYS A C 1
ATOM 659 O O . LYS A 1 82 ? -22.369 19.490 73.736 1.00 51.31 82 LYS A O 1
ATOM 664 N N . LYS A 1 83 ? -21.310 17.512 73.755 1.00 46.78 83 LYS A N 1
ATOM 665 C CA . LYS A 1 83 ? -21.126 17.477 75.220 1.00 46.78 83 LYS A CA 1
ATOM 666 C C . LYS A 1 83 ? -19.956 18.349 75.697 1.00 46.78 83 LYS A C 1
ATOM 668 O O . LYS A 1 83 ? -19.952 18.741 76.847 1.00 46.78 83 LYS A O 1
ATOM 673 N N . ARG A 1 84 ? -19.002 18.686 74.818 1.00 36.44 84 ARG A N 1
ATOM 674 C CA . ARG A 1 84 ? -17.876 19.590 75.133 1.00 36.44 84 ARG A CA 1
ATOM 675 C C . ARG A 1 84 ? -18.236 21.082 75.018 1.00 36.44 84 ARG A C 1
ATOM 677 O O . ARG A 1 84 ? -17.403 21.923 75.311 1.00 36.44 84 ARG A O 1
ATOM 684 N N . ARG A 1 85 ? -19.443 21.412 74.543 1.00 40.03 85 ARG A N 1
ATOM 685 C CA . ARG A 1 85 ? -19.924 22.797 74.380 1.00 40.03 85 ARG A CA 1
ATOM 686 C C . ARG A 1 85 ? -20.992 23.186 75.417 1.00 40.03 85 ARG A C 1
ATOM 688 O O . ARG A 1 85 ? -21.697 24.166 75.203 1.00 40.03 85 ARG A O 1
ATOM 695 N N . ARG A 1 86 ? -21.143 22.391 76.478 1.00 46.94 86 ARG A N 1
ATOM 696 C CA . ARG A 1 86 ? -21.809 22.785 77.722 1.00 46.94 86 ARG A CA 1
ATOM 697 C C . ARG A 1 86 ? -20.751 22.887 78.801 1.00 46.94 86 ARG A C 1
ATOM 699 O O . ARG A 1 86 ? -19.865 22.004 78.781 1.00 46.94 86 ARG A O 1
#

Solvent-accessible surface area (backbone atoms only — not comparable to full-atom values): 5129 Å² total; per-residue (Å²): 130,64,69,66,59,56,53,51,50,33,53,51,42,34,53,51,16,52,48,43,31,70,75,36,73,87,38,68,68,50,33,52,52,15,54,50,43,30,51,53,30,50,51,53,52,48,47,62,68,76,47,65,77,76,69,80,74,74,70,67,89,66,72,81,71,70,74,81,73,59,76,73,58,68,57,59,58,60,58,56,61,60,60,73,75,106

Foldseek 3Di:
DPLVVLLVVLVVQLVVLVVQCVVCVVDPVSVVVSVVSNVVSVVSVVCCVVPPPPPPPPVVPPDPPPPCPDPVVVVVVVVVVVVVVD

pLDDT: mean 76.52, std 19.45, range [36.44, 97.0]

Nearest PDB structures (foldseek):
  8y6o-assembly1_Z  TM=6.114E-01  e=4.686E+00  Homo sapiens

Mean predicted aligned error: 14.64 Å

Radius of gyration: 32.06 Å; Cα contacts (8 Å, |Δi|>4): 34; chains: 1; bounding box: 39×28×93 Å

Secondary structure (DSSP, 8-state):
--HHHHHHHHHHHHHHHHHHHHH-TT-HHHHHHHHHHHHHHHHHHHHHHHS-------------------HHHHHHHHHHHHHTT-